Protein AF-A0A0P4V1M5-F1 (afdb_monomer)

Radius of gyration: 12.14 Å; Cα contacts (8 Å, |Δi|>4): 78; chains: 1; bounding box: 28×18×34 Å

Mean predicted aligned error: 3.32 Å

pLDDT: mean 92.02, std 6.94, range [51.56, 97.5]

Foldseek 3Di:
DCVLLPNPVPPPPDPVNDDPLRNLSVVLCVQPVVLDQEDEAEASCPPHDPVSSVVSVVSSVVSCVVSNHHYDYDHPDD

Sequence (78 aa):
MLQAVGLQQRVDYYADSLSGGQKQRVAIARALVSQPKIVLADEPTAALDKKSGRDAVELMQKLAKEQGCTILLVTHDN

Structure (mmCIF, N/CA/C/O backbone):
data_AF-A0A0P4V1M5-F1
#
_entry.id   AF-A0A0P4V1M5-F1
#
loop_
_atom_site.group_PDB
_atom_site.id
_atom_site.type_symbol
_atom_site.label_atom_id
_atom_site.label_alt_id
_atom_site.label_comp_id
_atom_site.label_asym_id
_atom_site.label_entity_id
_atom_site.label_seq_id
_atom_site.pdbx_PDB_ins_code
_atom_site.Cartn_x
_atom_site.Cartn_y
_atom_site.Cartn_z
_atom_site.occupancy
_atom_site.B_iso_or_equiv
_atom_site.auth_seq_id
_atom_site.auth_comp_id
_atom_site.auth_asym_id
_atom_site.auth_atom_id
_atom_site.pdbx_PDB_model_num
ATOM 1 N N . MET A 1 1 ? -7.809 5.954 -7.697 1.00 92.00 1 MET A N 1
ATOM 2 C CA . MET A 1 1 ? -6.850 5.334 -6.753 1.00 92.00 1 MET A CA 1
ATOM 3 C C . MET A 1 1 ? -5.392 5.439 -7.214 1.00 92.00 1 MET A C 1
ATOM 5 O O . MET A 1 1 ? -4.582 5.931 -6.445 1.00 92.00 1 MET A O 1
ATOM 9 N N . LEU A 1 2 ? -5.028 5.070 -8.455 1.00 94.12 2 LEU A N 1
ATOM 10 C CA . LEU A 1 2 ? -3.623 5.130 -8.916 1.00 94.12 2 LEU A CA 1
ATOM 11 C C . LEU A 1 2 ? -2.976 6.526 -8.843 1.00 94.12 2 LEU A C 1
ATOM 13 O O . LEU A 1 2 ? -1.801 6.633 -8.508 1.00 94.12 2 LEU A O 1
ATOM 17 N N . GLN A 1 3 ? -3.734 7.599 -9.086 1.00 95.25 3 GLN A N 1
ATOM 18 C CA . GLN A 1 3 ? -3.256 8.973 -8.878 1.00 95.25 3 GLN A CA 1
ATOM 19 C C . GLN A 1 3 ? -2.865 9.242 -7.417 1.00 95.25 3 GLN A C 1
ATOM 21 O O . GLN A 1 3 ? -1.822 9.837 -7.168 1.00 95.25 3 GLN A O 1
ATOM 26 N N . ALA A 1 4 ? -3.651 8.746 -6.457 1.00 94.19 4 ALA A N 1
ATOM 27 C CA . ALA A 1 4 ? -3.423 8.956 -5.027 1.00 94.19 4 ALA A CA 1
ATOM 28 C C . ALA A 1 4 ? -2.120 8.305 -4.533 1.00 94.19 4 ALA A C 1
ATOM 30 O O . ALA A 1 4 ? -1.493 8.803 -3.606 1.00 94.19 4 ALA A O 1
ATOM 31 N N . VAL A 1 5 ? -1.676 7.234 -5.200 1.00 95.06 5 VAL A N 1
ATOM 32 C CA . VAL A 1 5 ? -0.390 6.570 -4.932 1.00 95.06 5 VAL A CA 1
ATOM 33 C C . VAL A 1 5 ? 0.729 6.987 -5.903 1.00 95.06 5 VAL A C 1
ATOM 35 O O . VAL A 1 5 ? 1.828 6.434 -5.865 1.00 95.06 5 VAL A O 1
ATOM 38 N N . GLY A 1 6 ? 0.488 7.968 -6.781 1.00 95.06 6 GLY A N 1
ATOM 39 C CA . GLY A 1 6 ? 1.490 8.493 -7.717 1.00 95.06 6 GLY A CA 1
ATOM 40 C C . GLY A 1 6 ? 1.845 7.556 -8.880 1.00 95.06 6 GLY A C 1
ATOM 41 O O . GLY A 1 6 ? 2.956 7.617 -9.397 1.00 95.06 6 GLY A O 1
ATOM 42 N N . LEU A 1 7 ? 0.925 6.677 -9.289 1.00 96.25 7 LEU A N 1
ATOM 43 C CA . LEU A 1 7 ? 1.120 5.682 -10.356 1.00 96.25 7 LEU A CA 1
ATOM 44 C C . LEU A 1 7 ? 0.195 5.892 -11.566 1.00 96.25 7 LEU A C 1
ATOM 46 O O . LEU A 1 7 ? 0.022 4.988 -12.376 1.00 96.25 7 LEU A O 1
ATOM 50 N N . GLN A 1 8 ? -0.395 7.080 -11.721 1.00 96.25 8 GLN A N 1
ATOM 51 C CA . GLN A 1 8 ? -1.323 7.374 -12.823 1.00 96.25 8 GLN A CA 1
ATOM 52 C C . GLN A 1 8 ? -0.715 7.142 -14.217 1.00 96.25 8 GLN A C 1
ATOM 54 O O . GLN A 1 8 ? -1.416 6.696 -15.112 1.00 96.25 8 GLN A O 1
ATOM 59 N N . GLN A 1 9 ? 0.583 7.399 -14.395 1.00 96.06 9 GLN A N 1
ATOM 60 C CA . GLN A 1 9 ? 1.288 7.221 -15.675 1.00 96.06 9 GLN A CA 1
ATOM 61 C C . GLN A 1 9 ? 1.770 5.775 -15.912 1.00 96.06 9 GLN A C 1
ATOM 63 O O . GLN A 1 9 ? 2.568 5.528 -16.808 1.00 96.06 9 GLN A O 1
ATOM 68 N N . ARG A 1 10 ? 1.361 4.819 -15.066 1.00 95.25 10 ARG A N 1
ATOM 69 C CA . ARG A 1 10 ? 1.831 3.423 -15.094 1.00 95.25 10 ARG A CA 1
ATOM 70 C C . ARG A 1 10 ? 0.684 2.411 -15.127 1.00 95.25 10 ARG A C 1
ATOM 72 O O . ARG A 1 10 ? 0.837 1.303 -14.628 1.00 95.25 10 ARG A O 1
ATOM 79 N N . VAL A 1 11 ? -0.469 2.802 -15.670 1.00 94.56 11 VAL A N 1
ATOM 80 C CA . VAL A 1 11 ? -1.681 1.962 -15.719 1.00 94.56 11 VAL A CA 1
ATOM 81 C C . VAL A 1 11 ? -1.434 0.658 -16.478 1.00 94.56 11 VAL A C 1
ATOM 83 O O . VAL A 1 11 ? -1.844 -0.397 -16.0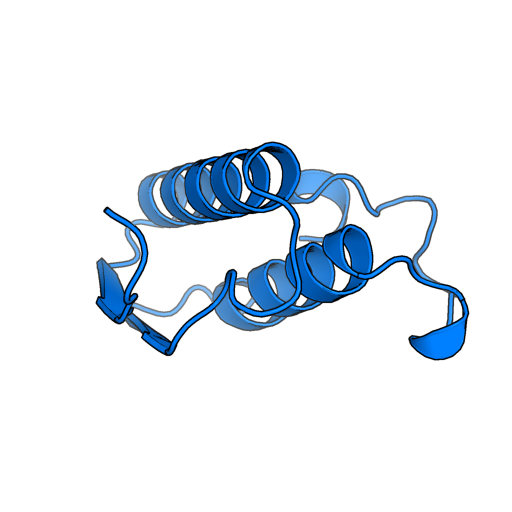06 1.00 94.56 11 VAL A O 1
ATOM 86 N N . ASP A 1 12 ? -0.705 0.728 -17.591 1.00 95.94 12 ASP A N 1
ATOM 87 C CA . ASP A 1 12 ? -0.478 -0.417 -18.483 1.00 95.94 12 ASP A CA 1
ATOM 88 C C . ASP A 1 12 ? 0.804 -1.203 -18.154 1.00 95.94 12 ASP A C 1
ATOM 90 O O . ASP A 1 12 ? 1.219 -2.085 -18.904 1.00 95.94 12 ASP A O 1
ATOM 94 N N . TYR A 1 13 ? 1.475 -0.878 -17.043 1.00 96.56 13 TYR A N 1
ATOM 95 C CA . TYR A 1 13 ? 2.713 -1.547 -16.650 1.00 96.56 13 TYR A CA 1
ATOM 96 C C . TYR A 1 13 ? 2.392 -2.866 -15.945 1.00 96.56 13 TYR A C 1
ATOM 98 O O . TYR A 1 13 ? 1.671 -2.894 -14.946 1.00 96.56 13 TYR A O 1
ATOM 106 N N . TYR A 1 14 ? 3.007 -3.954 -16.405 1.00 95.75 14 TYR A N 1
ATOM 107 C CA . TYR A 1 14 ? 2.986 -5.226 -15.687 1.00 95.75 14 TYR A CA 1
ATOM 108 C C . TYR A 1 14 ? 3.819 -5.154 -14.403 1.00 95.75 14 TYR A C 1
ATOM 110 O O . TYR A 1 14 ? 4.753 -4.356 -14.289 1.00 95.75 14 TYR A O 1
ATOM 118 N N . ALA A 1 15 ? 3.502 -6.024 -13.439 1.00 92.06 15 ALA A N 1
ATOM 119 C CA . ALA A 1 15 ? 4.157 -6.049 -12.132 1.00 92.06 15 ALA A CA 1
ATOM 120 C C . ALA A 1 15 ? 5.689 -6.131 -12.242 1.00 92.06 15 ALA A C 1
ATOM 122 O O . ALA A 1 15 ? 6.388 -5.436 -11.511 1.00 92.06 15 ALA A O 1
ATOM 123 N N . ASP A 1 16 ? 6.220 -6.911 -13.181 1.00 95.31 16 ASP A N 1
ATOM 124 C CA . ASP A 1 16 ? 7.667 -7.095 -13.359 1.00 95.31 16 ASP A CA 1
ATOM 125 C C . ASP A 1 16 ? 8.395 -5.833 -13.837 1.00 95.31 16 ASP A C 1
ATOM 127 O O . ASP A 1 16 ? 9.593 -5.686 -13.615 1.00 95.31 16 ASP A O 1
ATOM 131 N N . SER A 1 17 ? 7.668 -4.877 -14.415 1.00 95.62 17 SER A N 1
ATOM 132 C CA . SER A 1 17 ? 8.197 -3.579 -14.846 1.00 95.62 17 SER A CA 1
ATOM 133 C C . SER A 1 17 ? 8.162 -2.509 -13.742 1.00 95.62 17 SER A C 1
ATOM 135 O O . SER A 1 17 ? 8.470 -1.342 -13.998 1.00 95.62 17 SER A O 1
ATOM 137 N N . LEU A 1 18 ? 7.765 -2.873 -12.518 1.00 93.94 18 LEU A N 1
ATOM 138 C CA . LEU A 1 18 ? 7.674 -1.972 -11.369 1.00 93.94 18 LEU A CA 1
ATOM 139 C C . LEU A 1 18 ? 8.808 -2.223 -10.368 1.00 93.94 18 LEU A C 1
ATOM 141 O O . LEU A 1 18 ? 9.149 -3.366 -10.056 1.00 93.94 18 LEU A O 1
ATOM 145 N N . SER A 1 19 ? 9.351 -1.146 -9.796 1.00 91.94 19 SER A N 1
ATOM 146 C CA . SER A 1 19 ? 10.278 -1.243 -8.662 1.00 91.94 19 SER A CA 1
ATOM 147 C C . SER A 1 19 ? 9.576 -1.802 -7.417 1.00 91.94 19 SER A C 1
ATOM 149 O O . SER A 1 19 ? 8.350 -1.747 -7.316 1.00 91.94 19 SER A O 1
ATOM 151 N N . GLY A 1 20 ? 10.335 -2.281 -6.425 1.00 90.00 20 GLY A N 1
ATOM 152 C CA . GLY A 1 20 ? 9.767 -2.772 -5.159 1.00 90.00 20 GLY A CA 1
ATOM 153 C C . GLY A 1 20 ? 8.828 -1.755 -4.494 1.00 90.00 20 GLY A C 1
ATOM 154 O O . GLY A 1 20 ? 7.684 -2.074 -4.179 1.00 90.00 20 GLY A O 1
ATOM 155 N N . GLY A 1 21 ? 9.249 -0.489 -4.398 1.00 90.69 21 GLY A N 1
ATOM 156 C CA . GLY A 1 21 ? 8.408 0.583 -3.850 1.00 90.69 21 GLY A CA 1
ATOM 157 C C . GLY A 1 21 ? 7.141 0.850 -4.671 1.00 90.69 21 GLY A C 1
ATOM 158 O O . GLY A 1 21 ? 6.090 1.156 -4.114 1.00 90.69 21 GLY A O 1
ATOM 159 N N . GLN A 1 22 ? 7.196 0.695 -5.996 1.00 93.31 22 GLN A N 1
ATOM 160 C CA . GLN A 1 22 ? 6.015 0.840 -6.853 1.00 93.31 22 GLN A CA 1
ATOM 161 C C . GLN A 1 22 ? 5.056 -0.336 -6.693 1.00 93.31 22 GLN A C 1
ATOM 163 O O . GLN A 1 22 ? 3.856 -0.110 -6.566 1.00 93.31 22 GLN A O 1
ATOM 168 N N . LYS A 1 23 ? 5.573 -1.569 -6.620 1.00 93.06 23 LYS A N 1
ATOM 169 C CA . LYS A 1 23 ? 4.781 -2.761 -6.282 1.00 93.06 23 LYS A CA 1
ATOM 170 C C . LYS A 1 23 ? 4.070 -2.573 -4.940 1.00 93.06 23 LYS A C 1
ATOM 172 O O . LYS A 1 23 ? 2.876 -2.848 -4.845 1.00 93.06 23 LYS A O 1
ATOM 177 N N . GLN A 1 24 ? 4.751 -1.999 -3.948 1.00 92.75 24 GLN A N 1
ATOM 178 C CA . GLN A 1 24 ? 4.141 -1.707 -2.654 1.00 92.75 24 GLN A CA 1
ATOM 179 C C . GLN A 1 24 ? 3.024 -0.663 -2.748 1.00 92.75 24 GLN A C 1
ATOM 181 O O . GLN A 1 24 ? 1.945 -0.843 -2.189 1.00 92.75 24 GLN A O 1
ATOM 186 N N . ARG A 1 25 ? 3.231 0.409 -3.516 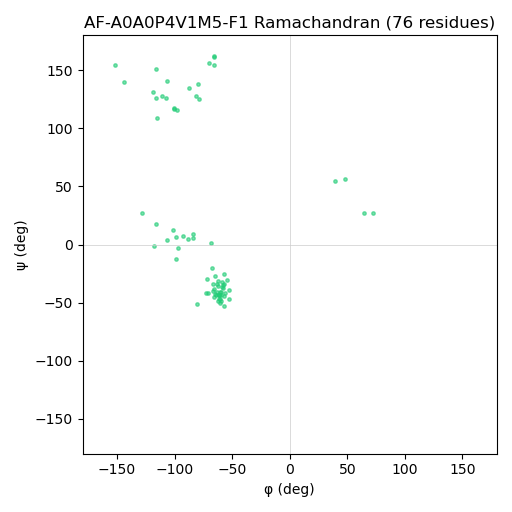1.00 94.00 25 ARG A N 1
ATOM 187 C CA . ARG A 1 25 ? 2.190 1.416 -3.776 1.00 94.00 25 ARG A CA 1
ATOM 188 C C . ARG A 1 25 ? 0.975 0.835 -4.504 1.00 94.00 25 ARG A C 1
ATOM 190 O O . ARG A 1 25 ? -0.151 1.217 -4.190 1.00 94.00 25 ARG A O 1
ATOM 197 N N . VAL A 1 26 ? 1.174 -0.114 -5.422 1.00 95.12 26 VAL A N 1
ATOM 198 C CA . VAL A 1 26 ? 0.075 -0.883 -6.034 1.00 95.12 26 VAL A CA 1
ATOM 199 C C . VAL A 1 26 ? -0.645 -1.730 -4.984 1.00 95.12 26 VAL A C 1
ATOM 201 O O . VAL A 1 26 ? -1.874 -1.740 -4.966 1.00 95.12 26 VAL A O 1
ATOM 204 N N . ALA A 1 27 ? 0.079 -2.398 -4.082 1.00 93.81 27 ALA A N 1
ATOM 205 C CA . ALA A 1 27 ? -0.524 -3.181 -3.003 1.00 93.81 27 ALA A CA 1
ATOM 206 C C . ALA A 1 27 ? -1.380 -2.311 -2.063 1.00 93.81 27 ALA A C 1
ATOM 208 O O . ALA A 1 27 ? -2.511 -2.689 -1.757 1.00 93.81 27 ALA A O 1
ATOM 209 N N . ILE A 1 28 ? -0.896 -1.120 -1.687 1.00 94.69 28 ILE A N 1
ATOM 210 C CA . ILE A 1 28 ? -1.649 -0.124 -0.903 1.00 94.69 28 ILE A CA 1
ATOM 211 C C . ILE A 1 28 ? -2.913 0.310 -1.652 1.00 94.69 28 ILE A C 1
ATOM 213 O O . ILE A 1 28 ? -4.011 0.272 -1.098 1.00 94.69 28 ILE A O 1
ATOM 217 N N . ALA A 1 29 ? -2.776 0.684 -2.929 1.00 95.50 29 ALA A N 1
ATOM 218 C CA . ALA A 1 29 ? -3.913 1.068 -3.760 1.00 95.50 29 ALA A CA 1
ATOM 219 C C . ALA A 1 29 ? -4.959 -0.051 -3.837 1.00 95.50 29 ALA A C 1
ATOM 221 O O . ALA A 1 29 ? -6.149 0.215 -3.688 1.00 95.50 29 ALA A O 1
ATOM 222 N N . ARG A 1 30 ? -4.521 -1.300 -4.029 1.00 95.44 30 ARG A N 1
ATOM 223 C CA . ARG A 1 30 ? -5.389 -2.481 -4.078 1.00 95.44 30 ARG A CA 1
ATOM 224 C C . ARG A 1 30 ? -6.112 -2.716 -2.753 1.00 95.44 30 ARG A C 1
ATOM 226 O O . ARG A 1 30 ? -7.290 -3.044 -2.778 1.00 95.44 30 ARG A O 1
ATOM 233 N N . ALA A 1 31 ? -5.435 -2.541 -1.620 1.00 95.31 31 ALA A N 1
ATOM 234 C CA . ALA A 1 31 ? -6.039 -2.714 -0.301 1.00 95.31 31 ALA A CA 1
ATOM 235 C C . ALA A 1 31 ? -7.112 -1.654 0.003 1.00 95.31 31 ALA A C 1
ATOM 237 O O . ALA A 1 31 ? -8.103 -1.961 0.654 1.00 95.31 31 ALA A O 1
ATOM 238 N N . LEU A 1 32 ? -6.936 -0.421 -0.481 1.00 95.38 32 LEU A N 1
ATOM 239 C CA . LEU A 1 32 ? -7.817 0.705 -0.149 1.00 95.38 32 LEU A CA 1
ATOM 240 C C . LEU A 1 32 ? -8.882 1.007 -1.214 1.00 95.38 32 LEU A C 1
ATOM 242 O O . LEU A 1 32 ? -9.804 1.771 -0.949 1.00 95.38 32 LEU A O 1
ATOM 246 N N . VAL A 1 33 ? -8.797 0.440 -2.425 1.00 95.81 33 VAL A N 1
ATOM 247 C CA . VAL A 1 33 ? -9.713 0.792 -3.533 1.00 95.81 33 VAL A CA 1
ATOM 248 C C . VAL A 1 33 ? -11.186 0.539 -3.207 1.00 95.81 33 VAL A C 1
ATOM 250 O O . VAL A 1 33 ? -12.044 1.292 -3.660 1.00 95.81 33 VAL A O 1
ATOM 253 N N . SER A 1 34 ? -11.478 -0.479 -2.397 1.00 95.56 34 SER A N 1
ATOM 254 C CA . SER A 1 34 ? -12.836 -0.827 -1.975 1.00 95.56 34 SER A CA 1
ATOM 255 C C . SER A 1 34 ? -13.337 -0.021 -0.773 1.00 95.56 34 SER A C 1
ATOM 257 O O . SER A 1 34 ? -14.408 -0.338 -0.265 1.00 95.56 34 SER A O 1
ATOM 259 N N . GLN A 1 35 ? -12.573 0.971 -0.295 1.00 95.56 35 GLN A N 1
ATOM 260 C CA . GLN A 1 35 ? -12.867 1.757 0.913 1.00 95.56 35 GLN A CA 1
ATOM 261 C C . GLN A 1 35 ? -13.241 0.866 2.114 1.00 95.56 35 GLN A C 1
ATOM 263 O O . GLN A 1 35 ? -14.342 0.971 2.664 1.00 95.56 35 GLN A O 1
ATOM 268 N N . PRO A 1 36 ? -12.371 -0.087 2.498 1.00 97.31 36 PRO A N 1
ATOM 269 C CA . PRO A 1 36 ? -12.669 -0.988 3.601 1.00 97.31 36 PRO A CA 1
ATOM 270 C C . PRO A 1 36 ? -12.749 -0.228 4.931 1.00 97.31 36 PRO A C 1
ATOM 272 O O . PRO A 1 36 ? -12.098 0.795 5.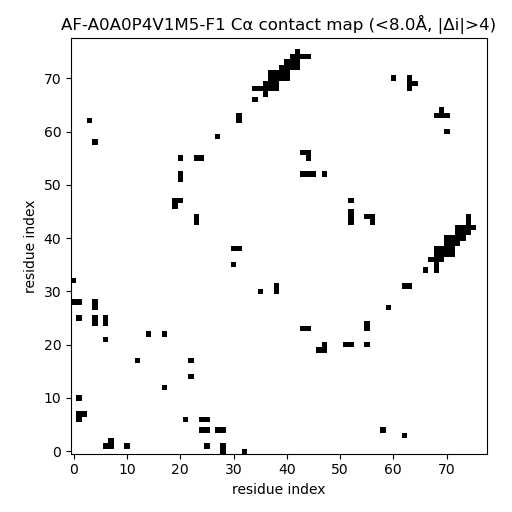129 1.00 97.31 36 PRO A O 1
ATOM 275 N N . LYS A 1 37 ? -13.502 -0.776 5.891 1.00 97.38 37 LYS A N 1
ATOM 276 C CA . LYS A 1 37 ? -13.514 -0.251 7.269 1.00 97.38 37 LYS A CA 1
ATOM 277 C C . LYS A 1 37 ? -12.215 -0.559 8.018 1.00 97.38 3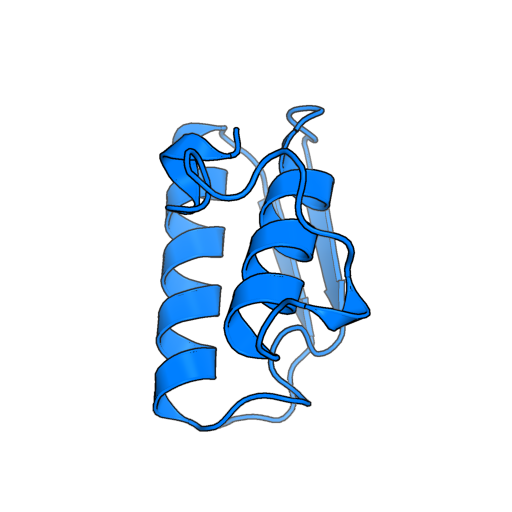7 LYS A C 1
ATOM 279 O O . LYS A 1 37 ? -11.833 0.189 8.916 1.00 97.38 37 LYS A O 1
ATOM 284 N N . ILE A 1 38 ? -11.559 -1.666 7.666 1.00 97.50 38 ILE A N 1
ATOM 285 C CA . ILE A 1 38 ? -10.312 -2.119 8.278 1.00 97.50 38 ILE A CA 1
ATOM 286 C C . ILE A 1 38 ? -9.385 -2.761 7.240 1.00 97.50 38 ILE A C 1
ATOM 288 O O . ILE A 1 38 ? -9.840 -3.524 6.388 1.00 97.50 38 ILE A O 1
ATOM 292 N N . VAL A 1 39 ? -8.088 -2.477 7.345 1.00 96.75 39 VAL A N 1
ATOM 293 C CA . VAL A 1 39 ? -7.004 -3.155 6.623 1.00 96.75 39 VAL A CA 1
ATOM 294 C C . VAL A 1 39 ? -6.068 -3.802 7.636 1.00 96.75 39 VAL A C 1
ATOM 296 O O . VAL A 1 39 ? -5.639 -3.157 8.591 1.00 96.75 39 VAL A O 1
ATOM 299 N N . LEU A 1 40 ? -5.744 -5.073 7.406 1.00 95.38 40 LEU A N 1
ATOM 300 C CA . LEU A 1 40 ? -4.704 -5.796 8.132 1.00 95.38 40 LEU A CA 1
ATOM 301 C C . LEU A 1 40 ? -3.458 -5.816 7.244 1.00 95.38 40 LEU A C 1
ATOM 303 O O . LEU A 1 40 ? -3.510 -6.335 6.128 1.00 95.38 40 LEU A O 1
ATOM 307 N N . ALA A 1 41 ? -2.372 -5.208 7.705 1.00 92.25 41 ALA A N 1
ATOM 308 C CA . ALA A 1 41 ? -1.118 -5.117 6.976 1.00 92.25 41 ALA A CA 1
ATOM 309 C C . ALA A 1 41 ? -0.037 -5.896 7.729 1.00 92.25 41 ALA A C 1
ATOM 311 O O . ALA A 1 41 ? 0.406 -5.464 8.791 1.00 92.25 41 ALA A O 1
ATOM 312 N N . ASP A 1 42 ? 0.364 -7.036 7.172 1.00 90.56 42 ASP A N 1
ATOM 313 C CA . ASP A 1 42 ? 1.429 -7.883 7.706 1.00 90.56 42 ASP A CA 1
ATOM 314 C C . ASP A 1 42 ? 2.741 -7.589 6.974 1.00 90.56 42 ASP A C 1
ATOM 316 O O . ASP A 1 42 ? 2.813 -7.719 5.751 1.00 90.56 42 ASP A O 1
ATOM 320 N N . GLU A 1 43 ? 3.721 -7.079 7.715 1.00 88.50 43 GLU A N 1
ATOM 321 C CA . GLU A 1 43 ? 5.037 -6.638 7.247 1.00 88.50 43 GLU A CA 1
ATOM 322 C C . GLU A 1 43 ? 5.041 -5.906 5.885 1.00 88.50 43 GLU A C 1
ATOM 324 O O . GLU A 1 43 ? 5.793 -6.261 4.969 1.00 88.50 43 GLU A O 1
ATOM 329 N N . PRO A 1 44 ? 4.251 -4.827 5.702 1.00 84.06 44 PRO A N 1
ATOM 330 C CA . PRO A 1 44 ? 4.122 -4.159 4.407 1.00 84.06 44 PRO A CA 1
ATOM 331 C C . PRO A 1 44 ? 5.400 -3.428 3.957 1.00 84.06 44 PRO A C 1
ATOM 333 O O . PRO A 1 44 ? 5.395 -2.786 2.910 1.00 84.06 44 PRO A O 1
ATOM 336 N N . THR A 1 45 ? 6.491 -3.465 4.720 1.00 87.38 45 THR A N 1
ATOM 337 C CA . THR A 1 45 ? 7.761 -2.811 4.377 1.00 87.38 45 THR A CA 1
ATOM 338 C C . THR A 1 45 ? 8.928 -3.780 4.208 1.00 87.38 45 THR A C 1
ATOM 340 O O . THR A 1 45 ? 9.997 -3.324 3.814 1.00 87.38 45 THR A O 1
ATOM 343 N N . ALA A 1 46 ? 8.743 -5.094 4.398 1.00 81.94 46 ALA A N 1
ATOM 344 C CA . ALA A 1 46 ? 9.842 -6.070 4.483 1.00 81.94 46 ALA A CA 1
ATOM 345 C C . ALA A 1 46 ? 10.791 -6.115 3.265 1.00 81.94 46 ALA A C 1
ATOM 347 O O . ALA A 1 46 ? 11.951 -6.496 3.390 1.00 81.94 46 ALA A O 1
ATOM 348 N N . ALA A 1 47 ? 10.322 -5.721 2.077 1.00 80.94 47 ALA A N 1
ATOM 349 C CA . ALA A 1 47 ? 11.115 -5.726 0.843 1.00 80.94 47 ALA A CA 1
ATOM 350 C C . ALA A 1 47 ? 11.653 -4.339 0.434 1.00 80.94 47 ALA A C 1
ATOM 352 O O . ALA A 1 47 ? 12.081 -4.156 -0.709 1.00 80.94 47 ALA A O 1
ATOM 353 N N . LEU A 1 48 ? 11.578 -3.341 1.320 1.00 85.94 48 LEU A N 1
ATOM 354 C CA . LEU A 1 48 ? 11.945 -1.955 1.034 1.00 85.94 48 LEU A CA 1
ATOM 355 C C . LEU A 1 48 ? 13.130 -1.496 1.884 1.00 85.94 48 LEU A C 1
ATOM 357 O O . LEU A 1 48 ? 13.320 -1.929 3.014 1.00 85.94 48 LEU A O 1
AT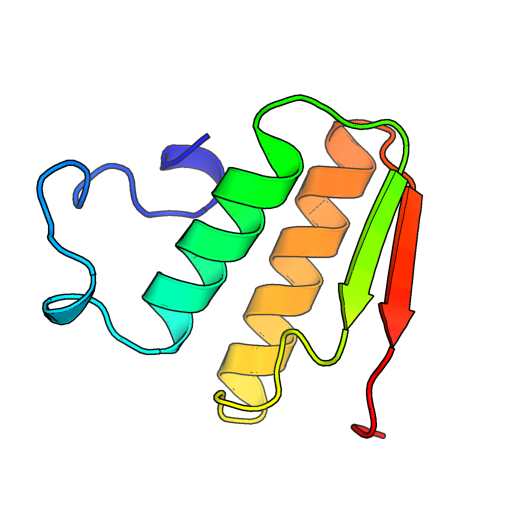OM 361 N N . ASP A 1 49 ? 13.914 -0.558 1.350 1.00 88.81 49 ASP A N 1
ATOM 362 C CA . ASP A 1 49 ? 14.881 0.173 2.165 1.00 88.81 49 ASP A CA 1
ATOM 363 C C . ASP A 1 49 ? 14.171 1.059 3.211 1.00 88.81 49 ASP A C 1
ATOM 365 O O . ASP A 1 49 ? 13.002 1.426 3.054 1.00 88.81 49 ASP A O 1
ATOM 369 N N . LYS A 1 50 ? 14.897 1.472 4.260 1.00 86.19 50 LYS A N 1
ATOM 370 C CA . LYS A 1 50 ? 14.347 2.261 5.382 1.00 86.19 50 LYS A CA 1
ATOM 371 C C . LYS A 1 50 ? 13.639 3.553 4.968 1.00 86.19 50 LYS A C 1
ATOM 373 O O . LYS A 1 50 ? 12.777 4.038 5.699 1.00 86.19 50 LYS A O 1
ATOM 378 N N . LYS A 1 51 ? 14.047 4.200 3.871 1.00 88.88 51 LYS A N 1
ATOM 379 C CA . LYS A 1 51 ? 13.395 5.434 3.413 1.00 88.88 51 LYS A CA 1
ATOM 380 C C . LYS A 1 51 ? 12.117 5.089 2.656 1.00 88.88 51 LYS A C 1
ATOM 382 O O . LYS A 1 51 ? 11.055 5.571 3.029 1.00 88.88 51 LYS A O 1
ATOM 387 N N . SER A 1 52 ? 12.209 4.196 1.675 1.00 88.19 52 SER A N 1
ATOM 388 C CA . SER A 1 52 ? 11.058 3.744 0.888 1.00 88.19 52 SER A CA 1
ATOM 389 C C . SER A 1 52 ? 9.962 3.108 1.750 1.00 88.19 52 SER A C 1
ATOM 391 O O . SER A 1 52 ? 8.779 3.305 1.472 1.00 88.19 52 SER A O 1
ATOM 393 N N . GLY A 1 53 ? 10.337 2.371 2.803 1.00 89.62 53 GLY A N 1
ATOM 394 C CA . GLY A 1 53 ? 9.403 1.794 3.770 1.00 89.62 53 GLY A CA 1
ATOM 395 C C . GLY A 1 53 ? 8.609 2.861 4.526 1.00 89.62 53 GLY A C 1
ATOM 396 O O . GLY A 1 53 ? 7.380 2.803 4.553 1.00 89.62 53 GLY A O 1
ATOM 397 N N . ARG A 1 54 ? 9.291 3.887 5.058 1.00 89.12 54 ARG A N 1
ATOM 398 C CA . ARG A 1 54 ? 8.641 5.028 5.729 1.00 89.12 54 ARG A CA 1
ATOM 399 C C . ARG A 1 54 ? 7.690 5.771 4.795 1.00 89.12 54 ARG A C 1
ATOM 401 O O . ARG A 1 54 ? 6.525 5.940 5.142 1.00 89.12 54 ARG A O 1
ATOM 408 N N . ASP A 1 55 ? 8.142 6.098 3.584 1.00 90.94 55 ASP A N 1
ATOM 409 C CA . ASP A 1 55 ? 7.316 6.783 2.582 1.00 90.94 55 ASP A CA 1
ATOM 410 C C . ASP A 1 55 ? 6.038 5.982 2.246 1.00 90.94 55 ASP A C 1
ATOM 412 O O . ASP A 1 55 ? 4.966 6.551 2.023 1.00 90.94 55 ASP A O 1
ATOM 416 N N . ALA A 1 56 ? 6.129 4.647 2.199 1.00 90.62 56 ALA A N 1
ATOM 417 C CA . ALA A 1 56 ? 4.986 3.7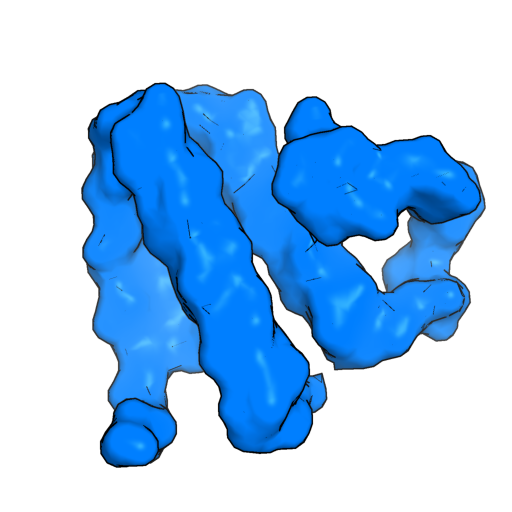76 1.932 1.00 90.62 56 ALA A CA 1
ATOM 418 C C . ALA A 1 56 ? 3.992 3.733 3.106 1.00 90.62 56 ALA A C 1
ATOM 420 O O . ALA A 1 56 ? 2.780 3.783 2.878 1.00 90.62 56 ALA A O 1
ATOM 421 N N . VAL A 1 57 ? 4.485 3.667 4.346 1.00 91.12 57 VAL A N 1
ATOM 422 C CA . VAL A 1 57 ? 3.646 3.687 5.556 1.00 91.12 57 VAL A CA 1
ATOM 423 C C . VAL A 1 57 ? 2.938 5.031 5.705 1.00 91.12 57 VAL A C 1
ATOM 425 O O . VAL A 1 57 ? 1.727 5.052 5.919 1.00 91.12 57 VAL A O 1
ATOM 428 N N . GLU A 1 58 ? 3.644 6.147 5.517 1.00 93.06 58 GLU A N 1
ATOM 429 C CA . GLU A 1 58 ? 3.057 7.492 5.563 1.00 93.06 58 GLU A CA 1
ATOM 430 C C . GLU A 1 58 ? 1.950 7.660 4.515 1.00 93.06 58 GLU A C 1
ATOM 432 O O . GLU A 1 58 ? 0.865 8.168 4.813 1.00 93.06 58 GLU A O 1
ATOM 437 N N . LEU A 1 59 ? 2.183 7.167 3.294 1.00 94.25 59 LEU A N 1
ATOM 438 C CA . LEU A 1 59 ? 1.172 7.153 2.241 1.00 94.25 59 LEU A CA 1
ATOM 439 C C . LEU A 1 59 ? -0.057 6.327 2.646 1.00 94.25 59 LEU A C 1
ATOM 441 O O . LEU A 1 59 ? -1.187 6.785 2.471 1.00 94.25 59 LEU A O 1
ATOM 445 N N . MET A 1 60 ? 0.145 5.125 3.191 1.00 93.81 60 MET A N 1
ATOM 446 C CA . MET A 1 60 ? -0.948 4.255 3.631 1.00 93.81 60 MET A CA 1
ATOM 447 C C . MET A 1 60 ? -1.773 4.913 4.749 1.00 93.81 60 MET A C 1
ATOM 449 O O . MET A 1 60 ? -3.000 4.957 4.659 1.00 93.81 60 MET A O 1
ATOM 453 N N . GLN A 1 61 ? -1.110 5.481 5.762 1.00 94.00 61 GLN A N 1
ATOM 454 C CA . GLN A 1 61 ? -1.751 6.184 6.877 1.00 94.00 61 GLN A CA 1
ATOM 455 C C . GLN A 1 61 ? -2.552 7.397 6.405 1.00 94.00 61 GLN A C 1
ATOM 457 O O . GLN A 1 61 ? -3.689 7.593 6.839 1.00 94.00 61 GLN A O 1
ATOM 462 N N . LYS A 1 62 ? -1.988 8.193 5.488 1.00 96.25 62 LYS A N 1
ATOM 463 C CA . LYS A 1 62 ? -2.680 9.339 4.894 1.00 96.25 62 LYS A CA 1
ATOM 464 C C . LYS A 1 62 ? -3.981 8.904 4.220 1.00 96.25 62 LYS A C 1
ATOM 466 O O . LYS A 1 62 ? -5.040 9.440 4.536 1.00 96.25 62 LYS A O 1
ATOM 471 N N . LEU A 1 63 ? -3.908 7.917 3.327 1.00 96.19 63 LEU A N 1
ATOM 472 C CA . LEU A 1 63 ? -5.071 7.459 2.564 1.00 96.19 63 LEU A CA 1
ATOM 473 C C . LEU A 1 63 ? -6.137 6.822 3.458 1.00 96.19 63 LEU A C 1
ATOM 475 O O . LEU A 1 63 ? -7.327 7.038 3.240 1.00 96.19 63 LEU A O 1
ATOM 479 N N . ALA A 1 64 ? -5.729 6.065 4.476 1.00 95.19 64 ALA A N 1
ATOM 480 C CA . ALA A 1 64 ? -6.668 5.487 5.426 1.00 95.19 64 ALA A CA 1
ATOM 481 C C . ALA A 1 64 ? -7.366 6.554 6.272 1.00 95.19 64 ALA A C 1
ATOM 483 O O . ALA A 1 64 ? -8.578 6.473 6.458 1.00 95.19 64 ALA A O 1
ATOM 484 N N . LYS A 1 65 ? -6.643 7.593 6.711 1.00 95.94 65 LYS A N 1
ATOM 485 C CA . LYS A 1 65 ? -7.236 8.731 7.424 1.00 95.94 65 LYS A CA 1
ATOM 486 C C . LYS A 1 65 ? -8.257 9.472 6.560 1.00 95.94 65 LYS A C 1
ATOM 488 O O . LYS A 1 65 ? -9.335 9.791 7.049 1.00 95.94 65 LYS A O 1
ATOM 493 N N . GLU A 1 66 ? -7.941 9.711 5.288 1.00 95.94 66 GLU A N 1
ATOM 494 C CA . GLU A 1 66 ? -8.856 10.349 4.328 1.00 95.94 66 GLU A CA 1
ATOM 495 C C . GLU A 1 66 ? -10.129 9.520 4.085 1.00 95.94 66 GLU A C 1
ATOM 497 O O . GLU A 1 66 ? -11.192 10.088 3.851 1.00 95.94 66 GLU A O 1
ATOM 502 N N . GLN A 1 67 ? -10.041 8.190 4.172 1.00 96.00 67 GLN A N 1
ATOM 503 C CA . GLN A 1 67 ? -11.157 7.268 3.924 1.00 96.00 67 GLN A CA 1
ATOM 504 C C . GLN A 1 67 ? -11.879 6.798 5.198 1.00 96.00 67 GLN A C 1
ATOM 506 O O . GLN A 1 67 ? -12.842 6.041 5.104 1.00 96.00 67 GLN A O 1
ATOM 511 N N . GLY A 1 68 ? -11.424 7.195 6.391 1.00 96.88 68 GLY A N 1
ATOM 512 C CA . GLY A 1 68 ? -11.957 6.673 7.655 1.00 96.88 6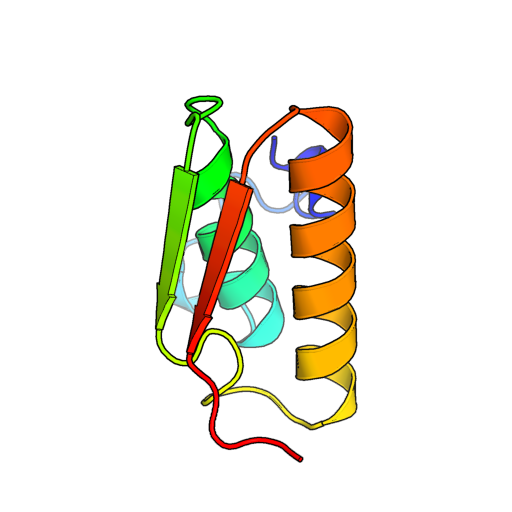8 GLY A CA 1
ATOM 513 C C . GLY A 1 68 ? -11.700 5.172 7.865 1.00 96.88 68 GLY A C 1
ATOM 514 O O . GLY A 1 68 ? -12.467 4.504 8.555 1.00 96.88 68 GLY A O 1
ATOM 515 N N . CYS A 1 69 ? -10.636 4.632 7.266 1.00 97.50 69 CYS A N 1
ATOM 516 C CA . CYS A 1 69 ? -10.235 3.233 7.387 1.00 97.50 69 CYS A CA 1
ATOM 517 C C .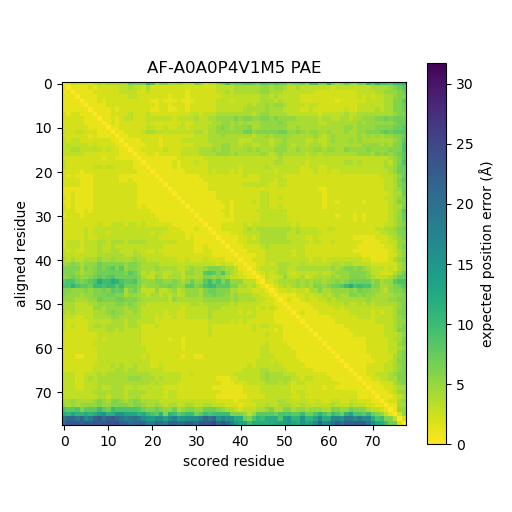 CYS A 1 69 ? -9.335 3.035 8.614 1.00 97.50 69 CYS A C 1
ATOM 519 O O . CYS A 1 69 ? -8.369 3.768 8.821 1.00 97.50 69 CYS A O 1
ATOM 521 N N . THR A 1 70 ? -9.600 1.994 9.402 1.00 97.38 70 THR A N 1
ATOM 522 C CA . THR A 1 70 ? -8.675 1.536 10.448 1.00 97.38 70 THR A CA 1
ATOM 523 C C . THR A 1 70 ? -7.557 0.698 9.826 1.00 97.38 70 THR A C 1
ATOM 525 O O . THR A 1 70 ? -7.822 -0.126 8.954 1.00 97.38 70 THR A O 1
ATOM 528 N N . ILE A 1 71 ? -6.311 0.875 10.265 1.00 95.00 71 ILE A N 1
ATOM 529 C CA . ILE A 1 71 ? -5.191 0.008 9.870 1.00 95.00 71 ILE A CA 1
ATOM 530 C C . ILE A 1 71 ? -4.668 -0.710 11.112 1.00 95.00 71 ILE A C 1
ATOM 532 O O . ILE A 1 71 ? -4.297 -0.055 12.085 1.00 95.00 71 ILE A O 1
ATOM 536 N N . LEU A 1 72 ? -4.593 -2.040 11.050 1.00 94.94 72 LEU A N 1
ATOM 537 C CA . LEU A 1 72 ? -3.781 -2.845 11.957 1.00 94.94 72 LEU A CA 1
ATOM 538 C C . LEU A 1 72 ? -2.492 -3.223 11.230 1.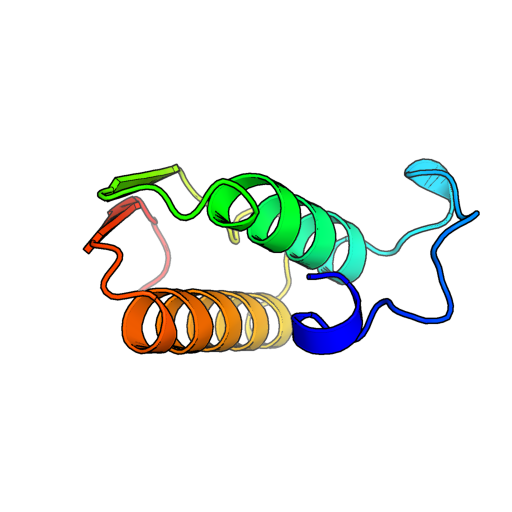00 94.94 72 LEU A C 1
ATOM 540 O O . LEU A 1 72 ? -2.539 -3.911 10.212 1.00 94.94 72 LEU A O 1
ATOM 544 N N . LEU A 1 73 ? -1.360 -2.758 11.749 1.00 91.38 73 LEU A N 1
ATOM 545 C CA . LEU A 1 73 ? -0.042 -2.970 11.164 1.00 91.38 73 LEU A CA 1
ATOM 546 C C . LEU A 1 73 ? 0.779 -3.908 12.050 1.00 91.38 73 LEU A C 1
ATOM 548 O O . LEU A 1 73 ? 0.945 -3.634 13.237 1.00 91.38 73 LEU A O 1
ATOM 552 N N . VAL A 1 74 ? 1.323 -4.967 11.457 1.00 90.50 74 VAL A N 1
ATOM 553 C CA . VAL A 1 74 ? 2.338 -5.837 12.061 1.00 90.50 74 VAL A CA 1
ATOM 554 C C . VAL A 1 74 ? 3.669 -5.541 11.371 1.00 90.50 74 VAL A C 1
ATOM 556 O O . VAL A 1 74 ? 3.744 -5.528 10.144 1.00 90.50 74 VAL A O 1
ATOM 559 N N . THR A 1 75 ? 4.708 -5.231 12.145 1.00 83.50 75 THR A N 1
ATOM 560 C CA . THR A 1 75 ? 6.055 -4.939 11.633 1.00 83.50 75 THR A CA 1
ATOM 561 C C . THR A 1 75 ? 7.111 -5.296 12.677 1.00 83.50 75 THR A C 1
ATOM 563 O O . THR A 1 75 ? 6.820 -5.290 13.874 1.00 83.50 75 THR A O 1
ATOM 566 N N . HIS A 1 76 ? 8.327 -5.596 12.221 1.00 76.62 76 HIS A N 1
ATOM 567 C CA . HIS A 1 76 ? 9.509 -5.821 13.058 1.00 76.62 76 HIS A CA 1
ATOM 568 C C . HIS A 1 76 ? 10.521 -4.658 13.000 1.00 76.62 76 HIS A C 1
ATOM 570 O O . HIS A 1 76 ? 11.590 -4.744 13.605 1.00 76.62 76 HIS A O 1
ATOM 576 N N . ASP A 1 77 ? 10.199 -3.576 12.284 1.00 64.94 77 ASP A N 1
ATOM 577 C CA . ASP A 1 77 ? 11.007 -2.354 12.250 1.00 64.94 77 ASP A CA 1
ATOM 578 C C . ASP A 1 77 ? 10.758 -1.500 13.509 1.00 64.94 77 ASP A C 1
ATOM 580 O O . ASP A 1 77 ? 9.615 -1.147 13.806 1.00 64.94 77 ASP A O 1
ATOM 584 N N . ASN A 1 78 ? 11.838 -1.159 14.226 1.00 51.56 78 ASN A N 1
ATOM 585 C CA . ASN A 1 78 ? 11.849 -0.185 15.332 1.00 51.56 78 ASN A CA 1
ATOM 586 C C . ASN A 1 78 ? 11.912 1.263 14.832 1.00 51.56 78 ASN A C 1
ATOM 588 O O . ASN A 1 78 ? 12.702 1.532 13.893 1.00 51.56 78 ASN A O 1
#

Solvent-accessible surface area (backbone atoms only — not comparable to full-atom values): 4773 Å² total; per-residue (Å²): 97,50,60,83,59,73,40,59,95,48,78,90,58,55,75,89,80,44,55,66,67,51,51,46,38,49,51,51,39,64,67,48,68,79,65,43,66,64,45,83,39,72,47,82,38,80,85,46,56,81,64,57,27,49,58,50,50,54,51,49,52,51,54,26,62,78,64,66,27,46,76,49,77,45,72,89,82,131

Nearest PDB structures (foldseek):
  5lil-assembly1_B  TM=7.852E-01  e=1.793E-05  Aggregatibacter actinomycetemcomitans
  5lil-assembly1_A  TM=7.845E-01  e=3.306E-05  Aggregatibacter actinomycetemcomitans
  4yer-assembly1_A  TM=8.784E-01  e=2.490E-04  Thermotoga maritima MSB8
  1g9x-assembly3_C  TM=9.125E-01  e=4.880E-04  Methanocaldococcus jannaschii
  4yer-assembly1_B  TM=8.553E-01  e=2.991E-04  Thermotoga maritima MSB8

Secondary structure (DSSP, 8-state):
-TTTTT-GGGTT--GGGS-HHHHHHHHHHHHHTT--SEEEEESTTTTS-HHHHHHHHHHHHHHHHHHT-EEEEE----